Protein AF-A0A210QGK7-F1 (afdb_monomer_lite)

Radius of gyration: 18.55 Å; chains: 1; bounding box: 35×38×54 Å

InterPro domains:
  IPR043129 ATPase, nucleotide binding domain [SSF53067] (12-145)

Structure (mmCIF, N/CA/C/O backbone):
data_AF-A0A210QGK7-F1
#
_entry.id   AF-A0A210QGK7-F1
#
loop_
_atom_site.group_PDB
_atom_site.id
_atom_site.type_symbol
_atom_site.label_atom_id
_atom_site.label_alt_id
_atom_site.label_comp_id
_atom_site.label_asym_id
_atom_site.label_entity_id
_atom_site.label_seq_id
_atom_site.pdbx_PDB_ins_code
_atom_site.Cartn_x
_atom_site.Cartn_y
_atom_site.Cartn_z
_atom_site.occupancy
_atom_site.B_i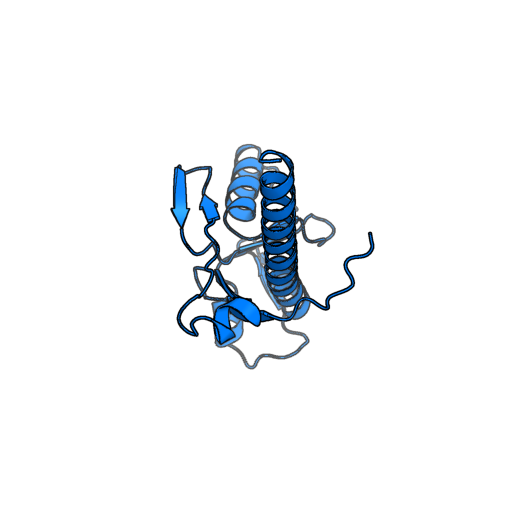so_or_equiv
_atom_site.auth_seq_id
_atom_site.auth_comp_id
_atom_site.auth_asym_id
_atom_site.auth_atom_id
_atom_site.pdbx_PDB_model_num
ATOM 1 N N . MET A 1 1 ? -1.898 7.980 -32.386 1.00 37.44 1 MET A N 1
ATOM 2 C CA . MET A 1 1 ? -0.951 6.849 -32.436 1.00 37.44 1 MET A CA 1
ATOM 3 C C . MET A 1 1 ? -1.258 5.972 -31.235 1.00 37.44 1 MET A C 1
ATOM 5 O O . MET A 1 1 ? -0.942 6.356 -30.118 1.00 37.44 1 MET A O 1
ATOM 9 N N . GLU A 1 2 ? -2.016 4.899 -31.453 1.00 38.03 2 GLU A N 1
ATOM 10 C CA . GLU A 1 2 ? -2.318 3.902 -30.420 1.00 38.03 2 GLU A CA 1
ATOM 11 C C . GLU A 1 2 ? -1.031 3.160 -30.045 1.00 38.03 2 GLU A C 1
ATOM 13 O O . GLU A 1 2 ? -0.254 2.792 -30.927 1.00 38.03 2 GLU A O 1
ATOM 18 N N . LEU A 1 3 ? -0.800 2.944 -28.748 1.00 46.62 3 LEU A N 1
ATOM 19 C CA . LEU A 1 3 ? 0.230 2.030 -28.248 1.00 46.62 3 LEU A CA 1
ATOM 20 C C . LEU A 1 3 ? -0.147 0.610 -28.693 1.00 46.62 3 LEU A C 1
ATOM 22 O O . LEU A 1 3 ? -0.927 -0.064 -28.026 1.00 46.62 3 LEU A O 1
ATOM 26 N N . LYS A 1 4 ? 0.344 0.189 -29.863 1.00 47.44 4 LYS A N 1
ATOM 27 C CA . LYS A 1 4 ? -0.027 -1.080 -30.509 1.00 47.44 4 LYS A CA 1
ATOM 28 C C . LYS A 1 4 ? 0.904 -2.251 -30.183 1.00 47.44 4 LYS A C 1
ATOM 30 O O . LYS A 1 4 ? 0.798 -3.292 -30.820 1.00 47.44 4 LYS A O 1
ATOM 35 N N . ASP A 1 5 ? 1.743 -2.103 -29.161 1.00 56.12 5 ASP A N 1
ATOM 36 C CA . ASP A 1 5 ? 2.556 -3.187 -28.621 1.00 56.12 5 ASP A CA 1
ATOM 37 C C . ASP A 1 5 ? 2.116 -3.512 -27.194 1.00 56.12 5 ASP A C 1
ATOM 39 O O . ASP A 1 5 ? 2.166 -2.678 -26.288 1.00 56.12 5 ASP A O 1
ATOM 43 N N . SER A 1 6 ? 1.686 -4.756 -26.984 1.00 64.62 6 SER A N 1
ATOM 44 C CA . SER A 1 6 ? 1.460 -5.307 -25.651 1.00 64.62 6 SER A CA 1
ATOM 45 C C . SER A 1 6 ? 2.777 -5.286 -24.868 1.00 64.62 6 SER A C 1
ATOM 47 O O . SER A 1 6 ? 3.715 -6.018 -25.204 1.00 64.62 6 SER A O 1
ATOM 49 N N . PHE A 1 7 ? 2.854 -4.457 -23.828 1.00 73.69 7 PHE A N 1
ATOM 50 C CA . PHE A 1 7 ? 4.015 -4.384 -22.946 1.00 73.69 7 PHE A CA 1
ATOM 51 C C . PHE A 1 7 ? 4.004 -5.585 -21.994 1.00 73.69 7 PHE A C 1
ATOM 53 O O . PHE A 1 7 ? 3.124 -5.697 -21.141 1.00 73.69 7 PHE A O 1
ATOM 60 N N . LEU A 1 8 ? 4.955 -6.508 -22.164 1.00 86.12 8 LEU A N 1
ATOM 61 C CA . LEU A 1 8 ? 5.098 -7.685 -21.304 1.00 86.12 8 LEU A CA 1
ATOM 62 C C . LEU A 1 8 ? 6.290 -7.503 -20.365 1.00 86.12 8 LEU A C 1
ATOM 64 O O . LEU A 1 8 ? 7.391 -7.175 -20.812 1.00 86.12 8 LEU A O 1
ATOM 68 N N . LEU A 1 9 ? 6.073 -7.775 -19.083 1.00 91.25 9 LEU A N 1
ATOM 69 C CA . LEU A 1 9 ? 7.100 -7.760 -18.048 1.00 91.25 9 LEU A CA 1
ATOM 70 C C . LEU A 1 9 ? 6.896 -8.913 -17.067 1.00 91.25 9 LEU A C 1
ATOM 72 O O . LEU A 1 9 ? 5.778 -9.405 -16.907 1.00 91.25 9 LEU A O 1
ATOM 76 N N . GLY A 1 10 ? 7.976 -9.309 -16.402 1.00 93.44 10 GLY A N 1
ATOM 77 C CA . GLY A 1 10 ? 7.940 -10.107 -15.182 1.00 93.44 10 GLY A CA 1
ATOM 78 C C . GLY A 1 10 ? 8.165 -9.204 -13.974 1.00 93.44 10 GLY A C 1
ATOM 79 O O . GLY A 1 10 ? 8.997 -8.300 -14.033 1.00 93.44 10 GLY A O 1
ATOM 80 N N . ALA A 1 11 ? 7.434 -9.442 -12.887 1.00 95.44 11 ALA A N 1
ATOM 81 C CA . ALA A 1 11 ? 7.579 -8.699 -11.641 1.00 95.44 11 ALA A CA 1
ATOM 82 C C . ALA A 1 11 ? 7.675 -9.645 -10.445 1.00 95.44 11 ALA A C 1
ATOM 84 O O . ALA A 1 11 ? 7.042 -10.701 -10.419 1.00 95.44 11 ALA A O 1
ATOM 85 N N . ALA A 1 12 ? 8.437 -9.226 -9.443 1.00 96.06 12 ALA A N 1
ATOM 86 C CA . ALA A 1 12 ? 8.547 -9.871 -8.149 1.00 96.06 12 ALA A CA 1
ATOM 87 C C . ALA A 1 12 ? 8.155 -8.867 -7.064 1.00 96.06 12 ALA A C 1
ATOM 89 O O . ALA A 1 12 ? 8.677 -7.753 -7.029 1.00 96.06 12 ALA A O 1
ATOM 90 N N . ILE A 1 13 ? 7.244 -9.269 -6.179 1.00 95.88 13 ILE A N 1
ATOM 91 C CA . ILE A 1 13 ? 6.834 -8.484 -5.015 1.00 95.88 13 ILE A CA 1
ATOM 92 C C . ILE A 1 13 ? 7.449 -9.122 -3.774 1.00 95.88 13 ILE A C 1
ATOM 94 O O . ILE A 1 13 ? 7.165 -10.276 -3.453 1.00 95.88 13 ILE A O 1
ATOM 98 N N . ASP A 1 14 ? 8.258 -8.348 -3.059 1.00 94.69 14 ASP A N 1
ATOM 99 C CA . ASP A 1 14 ? 8.667 -8.669 -1.700 1.00 94.69 14 ASP A CA 1
ATOM 100 C C . ASP A 1 14 ? 7.684 -8.004 -0.739 1.00 94.69 14 ASP A C 1
ATOM 102 O O . ASP A 1 14 ? 7.720 -6.795 -0.522 1.00 94.69 14 ASP A O 1
ATOM 106 N N . PHE A 1 15 ? 6.779 -8.801 -0.182 1.00 90.31 15 PHE A N 1
ATOM 107 C CA . PHE A 1 15 ? 5.903 -8.378 0.902 1.00 90.31 15 PHE A CA 1
ATOM 108 C C . PHE A 1 15 ? 6.516 -8.842 2.225 1.00 90.31 15 PHE A C 1
ATOM 110 O O . PHE A 1 15 ? 6.162 -9.906 2.727 1.00 90.31 15 PHE A O 1
ATOM 117 N N . GLY A 1 16 ? 7.493 -8.113 2.762 1.00 92.19 16 GLY A N 1
ATOM 118 C CA . GLY A 1 16 ? 8.216 -8.505 3.974 1.00 92.19 16 GLY A CA 1
ATOM 119 C C . GLY A 1 16 ? 7.447 -8.224 5.268 1.00 92.19 16 GLY A C 1
ATOM 120 O O . GLY A 1 16 ? 6.296 -7.805 5.264 1.00 92.19 16 GLY A O 1
ATOM 121 N N . THR A 1 17 ? 8.064 -8.502 6.417 1.00 91.50 17 THR A N 1
ATOM 122 C CA . THR A 1 17 ? 7.474 -8.194 7.736 1.00 91.50 17 THR A CA 1
ATOM 123 C C . THR A 1 17 ? 7.662 -6.729 8.114 1.00 91.50 17 THR A C 1
ATOM 125 O O . THR A 1 17 ? 6.731 -6.084 8.594 1.00 91.50 17 THR A O 1
ATOM 128 N N . THR A 1 18 ? 8.871 -6.210 7.894 1.00 92.88 18 THR A N 1
ATOM 129 C CA . THR A 1 18 ? 9.237 -4.819 8.189 1.00 92.88 18 THR A CA 1
ATOM 130 C C . THR A 1 18 ? 9.173 -3.949 6.946 1.00 92.88 18 THR A C 1
ATOM 132 O O . THR A 1 18 ? 8.629 -2.852 7.000 1.00 92.88 18 THR A O 1
ATOM 135 N N . TYR A 1 19 ? 9.682 -4.440 5.819 1.00 94.81 19 TYR A N 1
ATOM 136 C CA . TYR A 1 19 ? 9.811 -3.676 4.583 1.00 94.81 19 TYR A CA 1
ATOM 137 C C . TYR A 1 19 ? 9.272 -4.460 3.397 1.00 94.81 19 TYR A C 1
ATOM 139 O O . TYR A 1 19 ? 9.416 -5.678 3.350 1.00 94.81 19 TYR A O 1
ATOM 147 N N . SER A 1 20 ? 8.673 -3.744 2.455 1.00 95.44 20 SER A N 1
ATOM 148 C CA . SER A 1 20 ? 8.118 -4.288 1.225 1.00 95.44 20 SER A CA 1
ATOM 149 C C . SER A 1 20 ? 8.637 -3.516 0.019 1.00 95.44 20 SER A C 1
ATOM 151 O O . SER A 1 20 ? 8.974 -2.337 0.121 1.00 95.44 20 SER A O 1
ATOM 153 N N . GLY A 1 21 ? 8.695 -4.169 -1.129 1.00 96.25 21 GLY A N 1
ATOM 154 C CA . GLY A 1 21 ? 9.140 -3.564 -2.375 1.00 96.25 21 GLY A CA 1
ATOM 155 C C . GLY A 1 21 ? 8.821 -4.454 -3.563 1.00 96.25 21 GLY A C 1
ATOM 156 O O . GLY A 1 21 ? 8.236 -5.528 -3.422 1.00 96.25 21 GLY A O 1
ATOM 157 N N . TYR A 1 22 ? 9.212 -4.006 -4.746 1.00 96.81 22 TYR A N 1
ATOM 158 C CA . TYR A 1 22 ? 9.110 -4.818 -5.946 1.00 96.81 22 TYR A CA 1
ATOM 159 C C . TYR A 1 22 ? 10.294 -4.569 -6.870 1.00 96.81 22 TYR A C 1
ATOM 161 O O . TYR A 1 22 ? 10.931 -3.512 -6.847 1.00 96.81 22 TYR A O 1
ATOM 169 N N . ALA A 1 23 ? 10.541 -5.564 -7.709 1.00 95.94 23 ALA A N 1
ATOM 170 C CA . ALA A 1 23 ? 11.451 -5.484 -8.831 1.00 95.94 23 ALA A CA 1
ATOM 171 C C . ALA A 1 23 ? 10.751 -6.007 -10.084 1.00 95.94 23 ALA A C 1
ATOM 173 O O . ALA A 1 23 ? 9.843 -6.837 -9.997 1.00 95.94 23 ALA A O 1
ATOM 174 N N . TYR A 1 24 ? 11.164 -5.531 -11.250 1.00 94.50 24 TYR A N 1
ATOM 175 C CA . TYR A 1 24 ? 10.615 -5.985 -12.518 1.00 94.50 24 TYR A CA 1
ATOM 176 C C . TYR A 1 24 ? 11.672 -6.011 -13.619 1.00 94.50 24 TYR A C 1
ATOM 178 O O . TYR A 1 24 ? 12.669 -5.293 -13.574 1.00 94.50 24 TYR A O 1
ATOM 186 N N . SER A 1 25 ? 11.429 -6.830 -14.634 1.00 93.19 25 SER A N 1
ATOM 187 C CA . SER A 1 25 ? 12.202 -6.849 -15.872 1.00 93.19 25 SER A CA 1
ATOM 188 C C . SER A 1 25 ? 11.238 -6.889 -17.045 1.00 93.19 25 SER A C 1
ATOM 190 O O . SER A 1 25 ? 10.268 -7.658 -17.050 1.00 93.19 25 SER A O 1
ATOM 192 N N . THR A 1 26 ? 11.456 -6.021 -18.027 1.00 89.88 26 THR A N 1
ATOM 193 C CA . THR A 1 26 ? 10.649 -6.037 -19.246 1.00 89.88 26 THR A CA 1
ATOM 194 C C . THR A 1 26 ? 11.095 -7.196 -20.134 1.00 89.88 26 THR A C 1
ATOM 196 O O . THR A 1 26 ? 12.230 -7.663 -20.061 1.00 89.88 26 THR A O 1
ATOM 199 N N . ARG A 1 27 ? 10.223 -7.673 -21.031 1.00 89.19 27 ARG A N 1
ATOM 200 C CA . ARG A 1 27 ? 10.622 -8.697 -22.012 1.00 89.19 27 ARG A CA 1
ATOM 201 C C . ARG A 1 27 ? 11.791 -8.229 -22.884 1.00 89.19 27 ARG A C 1
ATOM 203 O O . ARG A 1 27 ? 12.551 -9.064 -23.362 1.00 89.19 27 ARG A O 1
ATOM 210 N N . HIS A 1 28 ? 11.883 -6.925 -23.145 1.00 87.62 28 HIS A N 1
ATOM 211 C CA . HIS A 1 28 ? 12.996 -6.350 -23.888 1.00 87.62 28 HIS A CA 1
ATOM 212 C C . HIS A 1 28 ? 14.290 -6.455 -23.078 1.00 87.62 28 HIS A C 1
ATOM 214 O O . HIS A 1 28 ? 15.226 -7.082 -23.560 1.00 87.62 28 HIS A O 1
ATOM 220 N N . ASP A 1 29 ? 14.291 -5.953 -21.840 1.00 90.62 29 ASP A N 1
ATOM 221 C CA . ASP A 1 29 ? 15.448 -6.009 -20.937 1.00 90.62 29 ASP A CA 1
ATOM 222 C C . ASP A 1 29 ? 15.951 -7.441 -20.785 1.00 90.62 29 ASP A C 1
ATOM 224 O O . ASP A 1 29 ? 17.102 -7.716 -21.089 1.00 90.62 29 ASP A O 1
ATOM 228 N N . PHE A 1 30 ? 15.060 -8.381 -20.460 1.00 90.56 30 PHE A N 1
ATOM 229 C CA . PHE A 1 30 ? 15.417 -9.788 -20.289 1.00 90.56 30 PHE A CA 1
ATOM 230 C C . PHE A 1 30 ? 16.044 -10.427 -21.541 1.00 90.56 30 PHE A C 1
ATOM 232 O O . PHE A 1 30 ? 16.908 -11.293 -21.426 1.00 90.56 30 PHE A O 1
ATOM 239 N N . LYS A 1 31 ? 15.597 -10.038 -22.745 1.00 91.00 31 LYS A N 1
ATOM 240 C CA . LYS A 1 31 ? 16.154 -10.551 -24.010 1.00 91.00 31 LYS A CA 1
ATOM 241 C C . LYS A 1 31 ? 17.492 -9.911 -24.369 1.00 91.00 31 LYS A C 1
ATOM 243 O O . LYS A 1 31 ? 18.284 -10.558 -25.047 1.00 91.00 31 LYS A O 1
ATOM 248 N N . THR A 1 32 ? 17.700 -8.659 -23.976 1.00 92.62 32 THR A N 1
ATOM 249 C CA . THR A 1 32 ? 18.944 -7.921 -24.212 1.00 92.62 32 THR A CA 1
ATOM 250 C C . THR A 1 32 ? 20.022 -8.364 -23.224 1.00 92.62 32 THR A C 1
ATOM 252 O O . THR A 1 32 ? 21.117 -8.726 -23.640 1.00 92.62 32 THR A O 1
ATOM 255 N N . ASP A 1 33 ? 19.693 -8.382 -21.933 1.00 93.25 33 ASP A N 1
ATOM 256 C CA . ASP A 1 33 ? 20.521 -8.905 -20.851 1.00 93.25 33 ASP A CA 1
ATOM 257 C C . ASP A 1 33 ? 19.621 -9.321 -19.661 1.00 93.25 33 ASP A C 1
ATOM 259 O O . ASP A 1 33 ? 19.021 -8.461 -19.005 1.00 93.25 33 ASP A O 1
ATOM 263 N N . PRO A 1 34 ? 19.536 -10.627 -19.332 1.00 91.81 34 PRO A N 1
ATOM 264 C CA . PRO A 1 34 ? 18.744 -11.137 -18.210 1.00 91.81 34 PRO A CA 1
ATOM 265 C C . PRO A 1 34 ? 19.073 -10.529 -16.838 1.00 91.81 34 PRO A C 1
ATOM 267 O O . PRO A 1 34 ? 18.275 -10.675 -15.912 1.00 91.81 34 PRO A O 1
ATOM 270 N N . LEU A 1 35 ? 20.233 -9.881 -16.681 1.00 93.31 35 LEU A N 1
ATOM 271 C CA . LEU A 1 35 ? 20.651 -9.229 -15.439 1.00 93.31 35 LEU A CA 1
ATOM 272 C C . LEU A 1 35 ? 20.103 -7.803 -15.284 1.00 93.31 35 LEU A C 1
ATOM 274 O O . LEU A 1 35 ? 20.237 -7.215 -14.208 1.00 93.31 35 LEU A O 1
ATOM 278 N N . ILE A 1 36 ? 19.444 -7.250 -16.307 1.00 91.06 36 ILE A N 1
ATOM 279 C CA . ILE A 1 36 ? 18.772 -5.951 -16.215 1.00 91.06 36 ILE A CA 1
ATOM 280 C C . ILE A 1 36 ? 17.468 -6.114 -15.422 1.00 91.06 36 ILE A C 1
ATOM 282 O O . ILE A 1 36 ? 16.414 -6.502 -15.941 1.00 91.06 36 ILE A O 1
ATOM 286 N N . ILE A 1 37 ? 17.562 -5.793 -14.130 1.00 92.38 37 ILE A N 1
ATOM 287 C CA . ILE A 1 37 ? 16.456 -5.791 -13.174 1.00 92.38 37 ILE A CA 1
ATOM 288 C C . ILE A 1 37 ? 16.233 -4.371 -12.658 1.00 92.38 37 ILE A C 1
ATOM 290 O O . ILE A 1 37 ? 17.123 -3.747 -12.082 1.00 92.38 37 ILE A O 1
ATOM 294 N N . ASN A 1 38 ? 15.010 -3.877 -12.815 1.00 92.12 38 ASN A N 1
ATOM 295 C CA . ASN A 1 38 ? 14.598 -2.573 -12.320 1.00 92.12 38 ASN A CA 1
ATOM 296 C C . ASN A 1 38 ? 14.032 -2.722 -10.907 1.00 92.12 38 ASN A C 1
ATOM 298 O O . ASN A 1 38 ? 13.033 -3.413 -10.701 1.00 92.12 38 ASN A O 1
ATOM 302 N N . VAL A 1 39 ? 14.654 -2.055 -9.937 1.00 93.19 39 VAL A N 1
ATOM 303 C CA . VAL A 1 39 ? 14.217 -2.038 -8.534 1.00 93.19 39 VAL A CA 1
ATOM 304 C C . VAL A 1 39 ? 13.679 -0.655 -8.205 1.00 93.19 39 VAL A C 1
ATOM 306 O O . VAL A 1 39 ? 14.296 0.354 -8.544 1.00 93.19 39 VAL A O 1
ATOM 309 N N . MET A 1 40 ? 12.519 -0.596 -7.557 1.00 92.12 40 MET A N 1
ATOM 310 C CA . MET A 1 40 ? 11.927 0.679 -7.169 1.00 92.12 40 MET A CA 1
ATOM 311 C C . MET A 1 40 ? 12.647 1.283 -5.960 1.00 92.12 40 MET A C 1
ATOM 313 O O . MET A 1 40 ? 12.968 0.575 -5.009 1.00 92.12 40 MET A O 1
ATOM 317 N N . SER A 1 41 ? 12.839 2.602 -5.983 1.00 90.75 41 SER A N 1
ATOM 318 C CA . SER A 1 41 ? 13.383 3.378 -4.866 1.00 90.75 41 SER A CA 1
ATOM 319 C C . SER A 1 41 ? 12.312 4.290 -4.274 1.00 90.75 41 SER A C 1
ATOM 321 O O . SER A 1 41 ? 11.752 5.130 -4.969 1.00 90.75 41 SER A O 1
ATOM 323 N N . TRP A 1 42 ? 12.049 4.157 -2.981 1.00 91.12 42 TRP A N 1
ATOM 324 C CA . TRP A 1 42 ? 11.175 5.041 -2.220 1.00 91.12 42 TRP A CA 1
ATOM 325 C C . TRP A 1 42 ? 11.999 6.023 -1.401 1.00 91.12 42 TRP A C 1
ATOM 327 O O . TRP A 1 42 ? 13.028 5.661 -0.831 1.00 91.12 42 TRP A O 1
ATOM 337 N N . THR A 1 43 ? 11.503 7.249 -1.291 1.00 87.50 43 THR A N 1
ATOM 338 C CA . THR A 1 43 ? 12.062 8.260 -0.396 1.00 87.50 43 THR A CA 1
ATOM 339 C C . THR A 1 43 ? 11.156 8.395 0.820 1.00 87.50 43 THR A C 1
ATOM 341 O O . THR A 1 43 ? 9.968 8.680 0.682 1.00 87.50 43 THR A O 1
ATOM 344 N N . ALA A 1 44 ? 11.712 8.172 2.007 1.00 83.94 44 ALA A N 1
ATOM 345 C CA . ALA A 1 44 ? 11.076 8.516 3.269 1.00 83.94 44 ALA A CA 1
ATOM 346 C C . ALA A 1 44 ? 11.289 10.015 3.503 1.00 83.94 44 ALA A C 1
ATOM 348 O O . ALA A 1 44 ? 12.382 10.432 3.892 1.00 83.94 44 ALA A O 1
ATOM 349 N N . VAL A 1 45 ? 10.272 10.822 3.194 1.00 81.31 45 VAL A N 1
ATOM 350 C CA . VAL A 1 45 ? 10.379 12.290 3.159 1.00 81.31 45 VAL A CA 1
ATOM 351 C C . VAL A 1 45 ? 10.756 12.842 4.531 1.00 81.31 45 VAL A C 1
ATOM 353 O O . VAL A 1 45 ? 11.656 13.674 4.623 1.00 81.31 45 VAL A O 1
ATOM 356 N N . SER A 1 46 ? 10.148 12.309 5.591 1.00 77.00 46 SER A N 1
ATOM 357 C CA . SER A 1 46 ? 10.385 12.719 6.980 1.00 77.00 46 SER A CA 1
ATOM 358 C C . SER A 1 46 ? 11.837 12.579 7.452 1.00 77.00 46 SER A C 1
ATOM 360 O O . SER A 1 46 ? 12.273 13.340 8.312 1.00 77.00 46 SER A O 1
ATOM 362 N N . VAL A 1 47 ? 12.606 11.642 6.887 1.00 77.69 47 VAL A N 1
ATOM 363 C CA . VAL A 1 47 ? 14.002 11.371 7.285 1.00 77.69 47 VAL A CA 1
ATOM 364 C C . VAL A 1 47 ? 15.017 11.598 6.160 1.00 77.69 47 VAL A C 1
ATOM 366 O O . VAL A 1 47 ? 16.205 11.344 6.347 1.00 77.69 47 VAL A O 1
ATOM 369 N N . GLY A 1 48 ? 14.572 12.044 4.980 1.00 83.94 48 GLY A N 1
ATOM 370 C CA . GLY A 1 48 ? 15.433 12.283 3.816 1.00 83.94 48 GLY A CA 1
ATOM 371 C C . GLY A 1 48 ? 16.158 11.036 3.289 1.00 83.94 48 GLY A C 1
ATOM 372 O O . GLY A 1 48 ? 17.178 11.158 2.612 1.00 83.94 48 GLY A O 1
ATOM 373 N N . LEU A 1 49 ? 15.664 9.832 3.600 1.00 86.19 49 LEU A N 1
ATOM 374 C CA . LEU A 1 49 ? 16.323 8.571 3.255 1.00 86.19 49 LEU A CA 1
ATOM 375 C C . LEU A 1 49 ? 15.727 7.969 1.982 1.00 86.19 49 LEU A C 1
ATOM 377 O O . LEU A 1 49 ? 14.512 7.827 1.869 1.00 86.19 49 LEU A O 1
ATOM 381 N N . THR A 1 50 ? 16.585 7.542 1.055 1.00 89.56 50 THR A N 1
ATOM 382 C CA . THR A 1 50 ? 16.175 6.753 -0.116 1.00 89.56 50 THR A CA 1
ATOM 383 C C . THR A 1 50 ? 16.477 5.275 0.113 1.00 89.56 50 THR A C 1
ATOM 385 O O . THR A 1 50 ? 17.566 4.920 0.558 1.00 89.56 50 THR A O 1
ATOM 388 N N . SER A 1 51 ? 15.511 4.410 -0.187 1.00 90.69 51 SER A N 1
ATOM 389 C CA . SER A 1 51 ? 15.571 2.970 0.062 1.00 90.69 51 SER A CA 1
ATOM 390 C C . SER A 1 51 ? 14.900 2.194 -1.068 1.00 90.69 51 SER A C 1
ATOM 392 O O . SER A 1 51 ? 13.881 2.618 -1.602 1.00 90.69 51 SER A O 1
ATOM 394 N N . GLN A 1 52 ? 15.414 1.006 -1.389 1.00 91.88 52 GLN A N 1
ATOM 395 C CA . GLN A 1 52 ? 14.795 0.087 -2.360 1.00 91.88 52 GLN A CA 1
ATOM 396 C C . GLN A 1 52 ? 13.524 -0.604 -1.834 1.00 91.88 52 GLN A C 1
ATOM 398 O O . GLN A 1 52 ? 12.933 -1.460 -2.492 1.00 91.88 52 GLN A O 1
ATOM 403 N N . LYS A 1 53 ? 13.127 -0.279 -0.604 1.00 92.06 53 LYS A N 1
ATOM 404 C CA . LYS A 1 53 ? 11.919 -0.779 0.043 1.00 92.06 53 LYS A CA 1
ATOM 405 C C . LYS A 1 53 ? 11.235 0.336 0.815 1.00 92.06 53 LYS A C 1
ATOM 407 O O . LYS A 1 53 ? 11.881 1.283 1.257 1.00 92.06 53 LYS A O 1
ATOM 412 N N . THR A 1 54 ? 9.944 0.164 1.044 1.00 94.56 54 THR A N 1
ATOM 413 C CA . THR A 1 54 ? 9.133 1.013 1.913 1.00 94.56 54 THR A CA 1
ATOM 414 C C . THR A 1 54 ? 8.619 0.229 3.121 1.00 94.56 54 THR A C 1
ATOM 416 O O . THR A 1 54 ? 8.663 -1.004 3.129 1.00 94.56 54 THR A O 1
ATOM 419 N N . SER A 1 55 ? 8.165 0.913 4.171 1.00 94.69 55 SER A N 1
ATOM 420 C CA . SER A 1 55 ? 7.639 0.273 5.383 1.00 94.69 55 SER A CA 1
ATOM 421 C C . SER A 1 55 ? 6.450 -0.649 5.082 1.00 94.69 55 SER A C 1
ATOM 423 O O . SER A 1 55 ? 5.563 -0.328 4.299 1.00 94.69 55 SER A O 1
ATOM 425 N N . THR A 1 56 ? 6.381 -1.813 5.728 1.00 95.56 56 THR A N 1
ATOM 426 C CA . THR A 1 56 ? 5.217 -2.710 5.612 1.00 95.56 56 THR A CA 1
ATOM 427 C C . THR A 1 56 ? 4.129 -2.251 6.572 1.00 95.56 56 THR A C 1
ATOM 429 O O . THR A 1 56 ? 3.916 -2.813 7.653 1.00 95.56 56 THR A O 1
ATOM 432 N N . CYS A 1 57 ? 3.473 -1.171 6.174 1.00 96.69 57 CYS A N 1
ATOM 433 C CA . CYS A 1 57 ? 2.359 -0.582 6.890 1.00 96.69 57 CYS A CA 1
ATOM 434 C C . CYS A 1 57 ? 1.348 -0.006 5.907 1.00 96.69 57 CYS A C 1
ATOM 436 O O . CYS A 1 57 ? 1.702 0.409 4.803 1.00 96.69 57 CYS A O 1
ATOM 438 N N . VAL A 1 58 ? 0.086 -0.023 6.308 1.00 98.00 58 VAL A N 1
ATOM 439 C CA . VAL A 1 58 ? -1.033 0.450 5.504 1.00 98.00 58 VAL A CA 1
ATOM 440 C C . VAL A 1 58 ? -1.975 1.242 6.389 1.00 98.00 58 VAL A C 1
ATOM 442 O O . VAL A 1 58 ? -2.230 0.869 7.537 1.00 98.00 58 VAL A O 1
ATOM 445 N N . LEU A 1 59 ? -2.467 2.341 5.837 1.00 98.50 59 LEU A N 1
ATOM 446 C CA . LEU A 1 59 ? -3.416 3.228 6.476 1.00 98.50 59 LEU A CA 1
ATOM 447 C C . LEU A 1 59 ? -4.744 3.166 5.721 1.00 98.50 59 LEU A C 1
ATOM 449 O O . LEU A 1 59 ? -4.780 3.328 4.496 1.00 98.50 59 LEU A O 1
ATOM 453 N N . PHE A 1 60 ? -5.830 2.963 6.459 1.00 98.69 60 PHE A N 1
ATOM 454 C CA . PHE A 1 60 ? -7.192 3.115 5.959 1.00 98.69 60 PHE A CA 1
ATOM 455 C C . PHE A 1 60 ? -7.895 4.258 6.679 1.00 98.69 60 PHE A C 1
ATOM 457 O O . PHE A 1 60 ? -7.649 4.517 7.861 1.00 98.69 60 PHE A O 1
ATOM 464 N N . LYS A 1 61 ? -8.792 4.910 5.944 1.00 98.44 61 LYS A N 1
ATOM 465 C CA . LYS A 1 61 ? -9.693 5.944 6.452 1.00 98.44 61 LYS A CA 1
ATOM 466 C C . LYS A 1 61 ? -10.714 5.356 7.444 1.00 98.44 61 LYS A C 1
ATOM 468 O O . LYS A 1 61 ? -10.858 4.132 7.500 1.00 98.44 61 LYS A O 1
ATOM 473 N N . PRO A 1 62 ? -11.467 6.200 8.173 1.00 97.62 62 PRO A N 1
ATOM 474 C CA . PRO A 1 62 ? -12.538 5.742 9.064 1.00 97.62 62 PRO A CA 1
ATOM 475 C C . PRO A 1 62 ? -13.629 4.897 8.388 1.00 97.62 62 PRO A C 1
ATOM 477 O O . PRO A 1 62 ? -14.229 4.045 9.029 1.00 97.62 62 PRO A O 1
ATOM 480 N N . ASP A 1 63 ? -13.858 5.078 7.084 1.00 97.56 63 ASP A N 1
ATOM 481 C CA . ASP A 1 63 ? -14.779 4.259 6.276 1.00 97.56 63 ASP A CA 1
ATOM 482 C C . ASP A 1 63 ? -14.145 2.947 5.763 1.00 97.56 63 ASP A C 1
ATOM 484 O O . ASP A 1 63 ? -14.672 2.282 4.869 1.00 97.56 63 ASP A O 1
ATOM 488 N N . GLU A 1 64 ? -12.980 2.588 6.307 1.00 97.38 64 GLU A N 1
ATOM 489 C CA . GLU A 1 64 ? -12.150 1.449 5.929 1.00 97.38 64 GLU A CA 1
ATOM 490 C C . GLU A 1 64 ? -11.716 1.423 4.450 1.00 97.38 64 GLU A C 1
ATOM 492 O O . GLU A 1 64 ? -11.358 0.363 3.917 1.00 97.38 64 GLU A O 1
ATOM 497 N N . THR A 1 65 ? -11.745 2.561 3.755 1.00 98.19 65 THR A N 1
ATOM 498 C CA . THR A 1 65 ? -11.182 2.671 2.405 1.00 98.19 65 THR A CA 1
ATOM 499 C C . THR A 1 65 ? -9.673 2.888 2.461 1.00 98.19 65 THR A C 1
ATOM 501 O O . THR A 1 65 ? -9.138 3.514 3.381 1.00 98.19 65 THR A O 1
ATOM 504 N N . PHE A 1 66 ? -8.954 2.324 1.485 1.00 98.56 66 PHE A N 1
ATOM 505 C CA . PHE A 1 66 ? -7.499 2.454 1.405 1.00 98.56 66 PHE A CA 1
ATOM 506 C C . PHE A 1 66 ? -7.099 3.929 1.282 1.00 98.56 66 PHE A C 1
ATOM 508 O O . PHE A 1 66 ? -7.649 4.656 0.453 1.00 98.56 66 PHE A O 1
ATOM 515 N N . HIS A 1 67 ? -6.124 4.353 2.084 1.00 98.44 67 HIS A N 1
ATOM 516 C CA . HIS A 1 67 ? -5.547 5.689 1.998 1.00 98.44 67 HIS A CA 1
ATOM 517 C C . HIS A 1 67 ? -4.131 5.648 1.425 1.00 98.44 67 HIS A C 1
ATOM 519 O O . HIS A 1 67 ? -3.877 6.175 0.344 1.00 98.44 67 HIS A O 1
ATOM 525 N N . SER A 1 68 ? -3.205 5.017 2.146 1.00 98.06 68 SER A N 1
ATOM 526 C CA . SER A 1 68 ? -1.788 5.000 1.786 1.00 98.06 68 SER A CA 1
ATOM 527 C C . SER A 1 68 ? -1.083 3.739 2.282 1.00 98.06 68 SER A C 1
ATOM 529 O O . SER A 1 68 ? -1.566 3.014 3.154 1.00 98.06 68 SER A O 1
ATOM 531 N N . PHE A 1 69 ? 0.087 3.476 1.703 1.00 97.69 69 PHE A N 1
ATOM 532 C CA . PHE A 1 69 ? 0.986 2.383 2.061 1.00 97.69 69 PHE A CA 1
ATOM 533 C C . PHE A 1 69 ? 2.407 2.925 2.241 1.00 97.69 69 PHE A C 1
ATOM 535 O O . PHE A 1 69 ? 2.763 3.948 1.650 1.00 97.69 69 PHE A O 1
ATOM 542 N N . GLY A 1 70 ? 3.239 2.226 3.012 1.00 96.25 70 GLY A N 1
ATOM 543 C CA . GLY A 1 70 ? 4.656 2.560 3.106 1.00 96.25 70 GLY A CA 1
ATOM 544 C C . GLY A 1 70 ? 4.944 3.804 3.932 1.00 96.25 70 GLY A C 1
ATOM 545 O O . GLY A 1 70 ? 4.194 4.158 4.836 1.00 96.25 70 GLY A O 1
ATOM 546 N N . TYR A 1 71 ? 6.035 4.486 3.598 1.00 95.44 71 TYR A N 1
ATOM 547 C CA . TYR A 1 71 ? 6.446 5.723 4.266 1.00 95.44 71 TYR A CA 1
ATOM 548 C C . TYR A 1 71 ? 5.341 6.785 4.252 1.00 95.44 71 TYR A C 1
ATOM 550 O O . TYR A 1 71 ? 5.122 7.434 5.262 1.00 95.44 71 TYR A O 1
ATOM 558 N N . ALA A 1 72 ? 4.551 6.873 3.177 1.00 95.25 72 ALA A N 1
ATOM 559 C CA . ALA A 1 72 ? 3.410 7.787 3.111 1.00 95.25 72 ALA A CA 1
ATOM 560 C C . ALA A 1 72 ? 2.285 7.444 4.110 1.00 95.25 72 ALA A C 1
ATOM 562 O O . ALA A 1 72 ? 1.506 8.316 4.483 1.00 95.25 72 ALA A O 1
ATOM 563 N N . ALA A 1 73 ? 2.152 6.181 4.527 1.00 97.06 73 ALA A N 1
ATOM 564 C CA . ALA A 1 73 ? 1.235 5.801 5.602 1.00 97.06 73 ALA A CA 1
ATOM 565 C C . ALA A 1 73 ? 1.792 6.174 6.979 1.00 97.06 73 ALA A C 1
ATOM 567 O O . ALA A 1 73 ? 1.035 6.657 7.814 1.00 97.06 73 ALA A O 1
ATOM 568 N N . GLU A 1 74 ? 3.096 5.981 7.204 1.00 94.81 74 GLU A N 1
ATOM 569 C CA . GLU A 1 74 ? 3.774 6.406 8.437 1.00 94.81 74 GLU A CA 1
ATOM 570 C C . GLU A 1 74 ? 3.724 7.927 8.609 1.00 94.81 74 GLU A C 1
ATOM 572 O O . GLU A 1 74 ? 3.263 8.397 9.645 1.00 94.81 74 GLU A O 1
ATOM 577 N N . ASP A 1 75 ? 4.136 8.683 7.591 1.00 94.38 75 ASP A N 1
ATOM 578 C CA . ASP A 1 75 ? 4.188 10.145 7.626 1.00 94.38 75 ASP A CA 1
ATOM 579 C C . ASP A 1 75 ? 2.792 10.731 7.910 1.00 94.38 75 ASP A C 1
ATOM 581 O O . ASP A 1 75 ? 2.615 11.449 8.892 1.00 94.38 75 ASP A O 1
ATOM 585 N N . PHE A 1 76 ? 1.770 10.320 7.150 1.00 96.25 76 PHE A N 1
ATOM 586 C CA . PHE A 1 76 ? 0.406 10.829 7.329 1.00 96.25 76 PHE A CA 1
ATOM 587 C C . PHE A 1 76 ? -0.213 10.431 8.677 1.00 96.25 76 PHE A C 1
ATOM 589 O O . PHE A 1 76 ? -0.902 11.224 9.314 1.00 96.25 76 PHE A O 1
ATOM 596 N N . TYR A 1 77 ? 0.015 9.198 9.143 1.00 96.62 77 TYR A N 1
ATOM 597 C CA . TYR A 1 77 ? -0.502 8.773 10.445 1.00 96.62 77 TYR A CA 1
ATOM 598 C C . TYR A 1 77 ? 0.164 9.529 11.601 1.00 96.62 77 TYR A C 1
ATOM 600 O O . TYR A 1 77 ? -0.504 9.859 12.580 1.00 96.62 77 TYR A O 1
ATOM 608 N N . ASN A 1 78 ? 1.463 9.824 11.487 1.00 94.69 78 ASN A N 1
ATOM 609 C CA . ASN A 1 78 ? 2.179 10.632 12.470 1.00 94.69 78 ASN A CA 1
ATOM 610 C C . ASN A 1 78 ? 1.662 12.075 12.490 1.00 94.69 78 ASN A C 1
ATOM 612 O O . ASN A 1 78 ? 1.456 12.609 13.574 1.00 94.69 78 ASN A O 1
ATOM 616 N N . GLU A 1 79 ? 1.399 12.677 11.326 1.00 95.38 79 GLU A N 1
ATOM 617 C CA . GLU A 1 79 ? 0.772 14.004 11.225 1.00 95.38 79 GLU A CA 1
ATOM 618 C C . GLU A 1 79 ? -0.598 14.028 11.917 1.00 95.38 79 GLU A C 1
ATOM 620 O O . GLU A 1 79 ? -0.835 14.862 12.785 1.00 95.38 79 GLU A O 1
ATOM 625 N N . LEU A 1 80 ? -1.469 13.049 11.636 1.00 96.19 80 LEU A N 1
ATOM 626 C CA . LEU A 1 80 ? -2.757 12.922 12.330 1.00 96.19 80 LEU A CA 1
ATOM 627 C C . LEU A 1 80 ? -2.602 12.777 13.850 1.00 96.19 80 LEU A C 1
ATOM 629 O O . LEU A 1 80 ? -3.431 13.284 14.602 1.00 96.19 80 LEU A O 1
ATOM 633 N N . ALA A 1 81 ? -1.583 12.044 14.304 1.00 95.12 81 ALA A N 1
ATOM 634 C CA . ALA A 1 81 ? -1.339 11.805 15.721 1.00 95.12 81 ALA A CA 1
ATOM 635 C C . ALA A 1 81 ? -0.846 13.059 16.459 1.00 95.12 81 ALA A C 1
ATOM 637 O O . ALA A 1 81 ? -1.129 13.195 17.646 1.00 95.12 81 ALA A O 1
ATOM 638 N N . MET A 1 82 ? -0.142 13.974 15.780 1.00 94.88 82 MET A N 1
ATOM 639 C CA . MET A 1 82 ? 0.272 15.258 16.365 1.00 94.88 82 MET A CA 1
ATOM 640 C C . MET A 1 82 ? -0.929 16.136 16.740 1.00 94.88 82 MET A C 1
ATOM 642 O O . MET A 1 82 ? -0.851 16.872 17.721 1.00 94.88 82 MET A O 1
ATOM 646 N N . ASP A 1 83 ? -2.037 15.998 16.007 1.00 95.19 83 ASP A N 1
ATOM 647 C CA . ASP A 1 83 ? -3.287 16.732 16.227 1.00 95.19 83 ASP A CA 1
ATOM 648 C C . ASP A 1 83 ? -4.379 15.888 16.925 1.00 95.19 83 ASP A C 1
ATOM 650 O O . ASP A 1 83 ? -5.550 16.261 16.899 1.00 95.19 83 ASP A O 1
ATOM 654 N N . ASP A 1 84 ? -4.038 14.725 17.503 1.00 93.69 84 ASP A N 1
ATOM 655 C CA . ASP A 1 84 ? -4.985 13.778 18.134 1.00 93.69 84 ASP A CA 1
ATOM 656 C C . ASP A 1 84 ? -6.129 13.267 17.213 1.00 93.69 84 ASP A C 1
ATOM 658 O O . ASP A 1 84 ? -7.115 12.682 17.673 1.00 93.69 84 ASP A O 1
ATOM 662 N N . ASN A 1 85 ? -5.984 13.412 15.892 1.00 95.56 85 ASN A N 1
ATOM 663 C CA . ASN A 1 85 ? -6.994 13.089 14.871 1.00 95.56 85 ASN A CA 1
ATOM 664 C C . ASN A 1 85 ? -6.852 11.677 14.272 1.00 95.56 85 ASN A C 1
ATOM 666 O O . ASN A 1 85 ? -7.577 11.291 13.353 1.00 95.56 85 ASN A O 1
ATOM 670 N N . ASN A 1 86 ? -5.912 10.877 14.771 1.00 94.94 86 ASN A N 1
ATOM 671 C CA . ASN A 1 86 ? -5.645 9.525 14.277 1.00 94.94 86 ASN A CA 1
ATOM 672 C C . ASN A 1 86 ? -6.611 8.456 14.827 1.00 94.94 86 ASN A C 1
ATOM 674 O O . ASN A 1 86 ? -6.615 7.325 14.337 1.00 94.94 86 ASN A O 1
ATOM 678 N N . ARG A 1 87 ? -7.435 8.793 15.829 1.00 94.06 87 ARG A N 1
ATOM 679 C CA . ARG A 1 87 ? -8.243 7.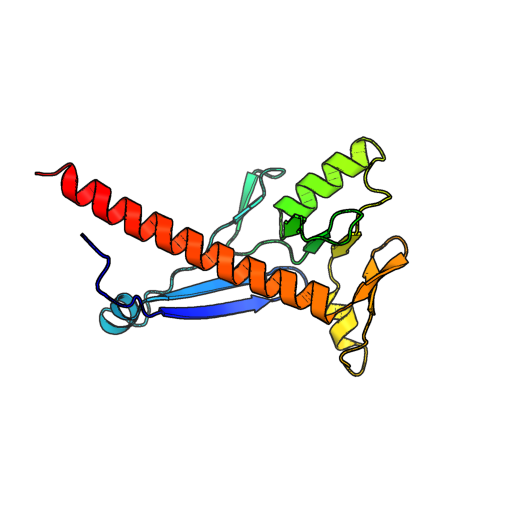829 16.596 1.00 94.06 87 ARG A CA 1
ATOM 680 C C . ARG A 1 87 ? -9.257 7.050 15.780 1.00 94.06 87 ARG A C 1
ATOM 682 O O . ARG A 1 87 ? -9.513 5.910 16.134 1.00 94.06 87 ARG A O 1
ATOM 689 N N . ASP A 1 88 ? -9.786 7.599 14.693 1.00 96.12 88 ASP A N 1
ATOM 690 C CA . ASP A 1 88 ? -10.773 6.903 13.854 1.00 96.12 88 ASP A CA 1
ATOM 691 C C . ASP A 1 88 ? -10.136 6.173 12.660 1.00 96.12 88 ASP A C 1
ATOM 693 O O . ASP A 1 88 ? -10.807 5.456 11.924 1.00 96.12 88 ASP A O 1
ATOM 697 N N . TRP A 1 89 ? -8.823 6.315 12.465 1.00 98.12 89 TRP A N 1
ATOM 698 C CA . TRP A 1 89 ? -8.100 5.723 11.341 1.00 98.12 89 TRP A CA 1
ATOM 699 C C . TRP A 1 89 ? -7.598 4.316 11.656 1.00 98.12 89 TRP A C 1
ATOM 701 O O . TRP A 1 89 ? -7.288 3.991 12.802 1.00 98.12 89 TRP A O 1
ATOM 711 N N . TYR A 1 90 ? -7.457 3.472 10.636 1.00 98.44 90 TYR A N 1
ATOM 712 C CA . TYR A 1 90 ? -6.958 2.108 10.814 1.00 98.44 90 TYR A CA 1
ATOM 713 C C . TYR A 1 90 ? -5.527 2.011 10.299 1.00 98.44 90 TYR A C 1
ATOM 715 O O . TYR A 1 90 ? -5.291 1.874 9.096 1.00 98.44 90 TYR A O 1
ATOM 723 N N . PHE A 1 91 ? -4.565 2.076 11.218 1.00 98.06 91 PHE A N 1
ATOM 724 C CA . PHE A 1 91 ? -3.149 1.946 10.898 1.00 98.06 91 PHE A CA 1
ATOM 725 C C . PHE A 1 91 ? -2.626 0.557 11.264 1.00 98.06 91 PHE A C 1
ATOM 727 O O . PHE A 1 91 ? -2.474 0.210 12.439 1.00 98.06 91 PHE A O 1
ATOM 734 N N . PHE A 1 92 ? -2.333 -0.245 10.241 1.00 97.19 92 PHE A N 1
ATOM 735 C CA . PHE A 1 92 ? -1.751 -1.572 10.402 1.00 97.19 92 PHE A CA 1
ATOM 736 C C . PHE A 1 92 ? -0.255 -1.527 10.123 1.00 97.19 92 PHE A C 1
ATOM 738 O O . PHE A 1 92 ? 0.178 -1.132 9.041 1.00 97.19 92 PHE A O 1
ATOM 745 N N . ARG A 1 93 ? 0.545 -2.021 11.068 1.00 94.19 93 ARG A N 1
ATOM 746 C CA . ARG A 1 93 ? 2.003 -2.140 10.948 1.00 94.19 93 ARG A CA 1
ATOM 747 C C . ARG A 1 93 ? 2.462 -3.482 11.503 1.00 94.19 93 ARG A C 1
ATOM 749 O O . ARG A 1 93 ? 1.912 -3.950 12.492 1.00 94.19 93 ARG A O 1
ATOM 756 N N . ARG A 1 94 ? 3.468 -4.109 10.873 1.00 87.12 94 ARG A N 1
ATOM 757 C CA . ARG A 1 94 ? 4.015 -5.434 11.269 1.00 87.12 94 ARG A CA 1
ATOM 758 C C . ARG A 1 94 ? 2.980 -6.577 11.314 1.00 87.12 94 ARG A C 1
ATOM 760 O O . ARG A 1 94 ? 3.266 -7.648 11.843 1.00 87.12 94 ARG A O 1
ATOM 767 N N . PHE A 1 95 ? 1.825 -6.396 10.679 1.00 88.81 95 PHE A N 1
ATOM 768 C CA . PHE A 1 95 ? 0.700 -7.337 10.696 1.00 88.81 95 PHE A CA 1
ATOM 769 C C . PHE A 1 95 ? 0.991 -8.674 9.989 1.00 88.81 95 PHE A C 1
ATOM 771 O O . PHE A 1 95 ? 0.299 -9.663 10.220 1.00 88.81 95 PHE A O 1
ATOM 778 N N . LYS A 1 96 ? 2.056 -8.761 9.174 1.00 85.06 96 LYS A N 1
ATOM 779 C CA . LYS A 1 96 ? 2.495 -10.033 8.571 1.00 85.06 96 LYS A CA 1
ATOM 780 C C . LYS A 1 96 ? 2.855 -11.090 9.621 1.00 85.06 96 LYS A C 1
ATOM 782 O O . LYS A 1 96 ? 2.676 -12.279 9.372 1.00 85.06 96 LYS A O 1
ATOM 787 N N . MET A 1 97 ? 3.325 -10.680 10.799 1.00 85.06 97 MET A N 1
ATOM 788 C CA . MET A 1 97 ? 3.622 -11.628 11.876 1.00 85.06 97 MET A CA 1
ATOM 789 C C . MET A 1 97 ? 2.361 -12.289 12.433 1.00 85.06 97 MET A C 1
ATOM 791 O O . MET A 1 97 ? 2.424 -13.431 12.875 1.00 85.06 97 MET A O 1
ATOM 795 N N . ASP A 1 98 ? 1.216 -11.616 12.375 1.00 83.50 98 ASP A N 1
ATOM 796 C CA . ASP A 1 98 ? -0.048 -12.163 12.872 1.00 83.50 98 ASP A CA 1
ATOM 797 C C . ASP A 1 98 ? -0.684 -13.133 11.868 1.00 83.50 98 ASP A C 1
ATOM 799 O O . ASP A 1 98 ? -1.427 -14.032 12.258 1.00 83.50 98 ASP A O 1
ATOM 803 N N . LEU A 1 99 ? -0.305 -13.034 10.589 1.00 80.94 99 LEU A N 1
ATOM 804 C CA . LEU A 1 99 ? -0.592 -14.058 9.580 1.00 80.94 99 LEU A CA 1
ATOM 805 C C . LEU A 1 99 ? 0.206 -15.347 9.822 1.00 80.94 99 LEU A C 1
ATOM 807 O O . LEU A 1 99 ? -0.279 -16.424 9.511 1.00 80.94 99 LEU A O 1
ATOM 811 N N . TYR A 1 100 ? 1.420 -15.266 10.375 1.00 77.25 100 TYR A N 1
ATOM 812 C CA . TYR A 1 100 ? 2.265 -16.450 10.587 1.00 77.25 100 TYR A CA 1
ATOM 813 C C . TYR A 1 100 ? 1.878 -17.259 11.833 1.00 77.25 100 TYR A C 1
ATOM 815 O O . TYR A 1 100 ? 2.060 -18.471 11.872 1.00 77.25 100 TYR A O 1
ATOM 823 N N . LYS A 1 101 ? 1.369 -16.591 12.875 1.00 73.81 101 LYS A N 1
ATOM 824 C CA . LYS A 1 101 ? 1.11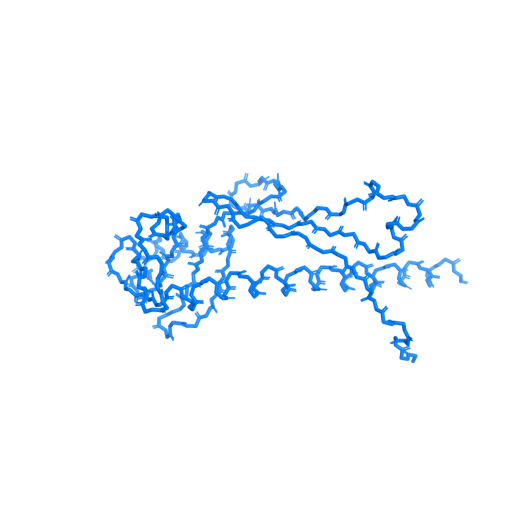0 -17.212 14.188 1.00 73.81 101 LYS A CA 1
ATOM 825 C C . LYS A 1 101 ? -0.097 -18.155 14.212 1.00 73.81 101 LYS A C 1
ATOM 827 O O . LYS A 1 101 ? -0.196 -18.957 15.132 1.00 73.81 101 LYS A O 1
ATOM 832 N N . ASN A 1 102 ? -1.000 -18.054 13.240 1.00 67.25 102 ASN A N 1
ATOM 833 C CA . ASN A 1 102 ? -2.273 -18.772 13.223 1.00 67.25 102 ASN A CA 1
ATOM 834 C C . ASN A 1 102 ? -2.430 -19.581 11.932 1.00 67.25 102 ASN A C 1
ATOM 836 O O . ASN A 1 102 ? -1.829 -19.259 10.907 1.00 67.25 102 ASN A O 1
ATOM 840 N N . HIS A 1 103 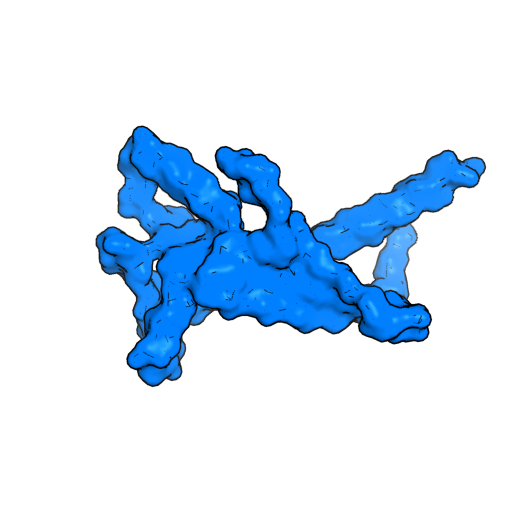? -3.300 -20.595 11.949 1.00 73.75 103 HIS A N 1
ATOM 841 C CA . HIS A 1 103 ? -3.801 -21.176 10.705 1.00 73.75 103 HIS A CA 1
ATOM 842 C C . HIS A 1 103 ? -4.565 -20.098 9.931 1.00 73.75 103 HIS A C 1
ATOM 844 O O . HIS A 1 103 ? -5.670 -19.714 10.315 1.00 73.75 103 HIS A O 1
ATOM 850 N N . VAL A 1 104 ? -3.947 -19.594 8.861 1.00 76.69 104 VAL A N 1
ATOM 851 C CA . VAL A 1 104 ? -4.531 -18.554 8.012 1.00 76.69 104 VAL A CA 1
ATOM 852 C C . VAL A 1 104 ? -5.834 -19.072 7.414 1.00 76.69 104 VAL A C 1
ATOM 854 O O . VAL A 1 104 ? -5.851 -20.090 6.721 1.00 76.69 104 VAL A O 1
ATOM 857 N N . ASN A 1 105 ? -6.923 -18.354 7.662 1.00 83.81 105 ASN A N 1
ATOM 858 C CA . ASN A 1 105 ? -8.214 -18.592 7.030 1.00 83.81 105 ASN A CA 1
ATOM 859 C C . ASN A 1 105 ? -8.747 -17.284 6.421 1.00 83.81 105 ASN A C 1
ATOM 861 O O . ASN A 1 105 ? -8.195 -16.205 6.646 1.00 83.81 105 ASN A O 1
ATOM 865 N N . ARG A 1 106 ? -9.799 -17.381 5.602 1.00 86.19 106 ARG A N 1
ATOM 866 C CA . ARG A 1 106 ? -10.347 -16.217 4.884 1.00 86.19 106 ARG A CA 1
ATOM 867 C C . ARG A 1 106 ? -11.041 -15.205 5.796 1.00 86.19 106 ARG A C 1
ATOM 869 O O . ARG A 1 106 ? -11.115 -14.033 5.437 1.00 86.19 106 ARG A O 1
ATOM 876 N N . ASP A 1 107 ? -11.482 -15.657 6.961 1.00 89.81 107 ASP A N 1
ATOM 877 C CA . ASP A 1 107 ? -12.219 -14.872 7.950 1.00 89.81 107 ASP A CA 1
ATOM 878 C C . ASP A 1 107 ? -11.283 -14.249 8.998 1.00 89.81 107 ASP A C 1
ATOM 880 O O . ASP A 1 107 ? -11.733 -13.638 9.965 1.00 89.81 107 ASP A O 1
ATOM 884 N N . GLN A 1 108 ? -9.965 -14.398 8.822 1.00 91.56 108 GLN A N 1
ATOM 885 C CA . GLN A 1 108 ? -8.982 -13.868 9.748 1.00 91.56 108 GLN A CA 1
ATOM 886 C C . GLN A 1 108 ? -9.099 -12.344 9.818 1.00 91.56 108 GLN A C 1
ATOM 888 O O . GLN A 1 108 ? -9.030 -11.648 8.803 1.00 91.56 108 GLN A O 1
ATOM 893 N N . MET A 1 109 ? -9.202 -11.833 11.040 1.00 93.94 109 MET A N 1
ATOM 894 C CA . MET A 1 109 ? -9.150 -10.409 11.346 1.00 93.94 109 MET A CA 1
ATOM 895 C C . MET A 1 109 ? -7.746 -10.043 11.827 1.00 93.94 109 MET 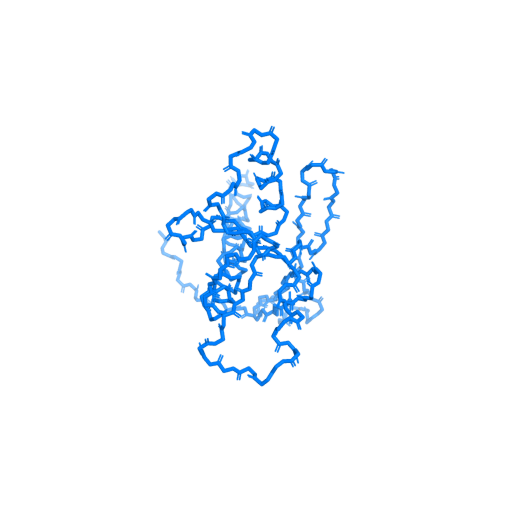A C 1
ATOM 897 O O . MET A 1 109 ? -7.107 -10.799 12.564 1.00 93.94 109 MET A O 1
ATOM 901 N N . LEU A 1 110 ? -7.249 -8.888 11.397 1.00 94.25 110 LEU A N 1
ATOM 902 C CA . LEU A 1 110 ? -6.020 -8.290 11.912 1.00 94.25 110 LEU A CA 1
ATOM 903 C C . LEU A 1 110 ? -6.388 -7.114 12.801 1.00 94.25 110 LEU A C 1
ATOM 905 O O . LEU A 1 110 ? -7.390 -6.446 12.544 1.00 94.25 110 LEU A O 1
ATOM 909 N N . LYS A 1 111 ? -5.564 -6.852 13.819 1.00 94.75 111 LYS A N 1
ATOM 910 C CA . LYS A 1 111 ? -5.788 -5.755 14.761 1.00 94.75 111 LYS A CA 1
ATOM 911 C C . LYS A 1 111 ? -4.780 -4.632 14.560 1.00 94.75 111 LYS A C 1
ATOM 913 O O . LYS A 1 111 ? -3.600 -4.885 14.315 1.00 94.75 111 LYS A O 1
ATOM 918 N N . THR A 1 112 ? -5.242 -3.398 14.681 1.00 95.25 112 THR A N 1
ATOM 919 C CA . THR A 1 112 ? -4.384 -2.223 14.841 1.00 95.25 112 THR A CA 1
ATOM 920 C C . THR A 1 112 ? -3.831 -2.173 16.272 1.00 95.25 112 THR A C 1
ATOM 922 O O . THR A 1 112 ? -4.275 -2.910 17.156 1.00 95.25 112 THR A O 1
ATOM 925 N N . HIS A 1 113 ? -2.852 -1.300 16.531 1.00 90.75 113 HIS A N 1
ATOM 926 C CA . HIS A 1 113 ? -2.245 -1.158 17.866 1.00 90.75 113 HIS A CA 1
ATOM 927 C C . HIS A 1 113 ? -3.240 -0.733 18.967 1.00 90.75 113 HIS A C 1
ATOM 929 O O . HIS A 1 113 ? -3.047 -1.055 20.135 1.00 90.75 113 HIS A O 1
ATOM 935 N N . ASP A 1 114 ? -4.302 -0.036 18.577 1.00 91.50 114 ASP A N 1
ATOM 936 C CA . ASP A 1 114 ? -5.403 0.466 19.397 1.00 91.50 114 ASP A CA 1
ATOM 937 C C . ASP A 1 114 ? -6.622 -0.475 19.385 1.00 91.50 114 ASP A C 1
ATOM 939 O O . ASP A 1 114 ? -7.680 -0.143 19.909 1.00 91.50 114 ASP A O 1
ATOM 943 N N . GLY A 1 115 ? -6.471 -1.676 18.818 1.00 94.25 115 GLY A N 1
ATOM 944 C CA . GLY A 1 115 ? -7.434 -2.766 18.950 1.00 94.25 115 GLY A CA 1
ATOM 945 C C . GLY A 1 115 ? -8.565 -2.787 17.925 1.00 94.25 115 GLY A C 1
ATOM 946 O O . GLY A 1 115 ? -9.388 -3.700 17.993 1.00 94.25 115 GLY A O 1
ATOM 947 N N . LYS A 1 116 ? -8.607 -1.858 16.959 1.00 95.94 116 LYS A N 1
ATOM 948 C CA . LYS A 1 116 ? -9.564 -1.938 15.846 1.00 95.94 116 LYS A CA 1
ATOM 949 C C . LYS A 1 116 ? -9.245 -3.134 14.965 1.00 95.94 116 LYS A C 1
ATOM 951 O O . LYS A 1 116 ? -8.078 -3.460 14.756 1.00 95.94 116 LYS A O 1
ATOM 956 N N . GLU A 1 117 ? -10.272 -3.756 14.404 1.00 96.25 117 GLU A N 1
ATOM 957 C CA . GLU A 1 117 ? -10.117 -4.961 13.597 1.00 96.25 117 GLU A CA 1
ATOM 958 C C . GLU A 1 117 ? -10.576 -4.742 12.160 1.00 96.25 117 GLU A C 1
ATOM 960 O O . GLU A 1 117 ? -11.532 -4.014 11.910 1.00 96.25 117 GLU A O 1
ATOM 965 N N . MET A 1 118 ? -9.905 -5.391 11.209 1.00 96.94 118 MET A N 1
ATOM 966 C CA . MET A 1 118 ? -10.327 -5.422 9.809 1.00 96.94 118 MET A CA 1
ATOM 967 C C . MET A 1 118 ? -9.887 -6.735 9.152 1.00 96.94 118 MET A C 1
ATOM 969 O O . MET A 1 118 ? -8.905 -7.357 9.567 1.00 96.94 118 MET A O 1
ATOM 973 N N . SER A 1 119 ? -10.616 -7.165 8.119 1.00 95.62 119 SER A N 1
ATOM 974 C CA . SER A 1 119 ? -10.338 -8.411 7.394 1.00 95.62 119 SER A CA 1
ATOM 975 C C . SER A 1 119 ? -8.905 -8.460 6.852 1.00 95.62 119 SER A C 1
ATOM 977 O O . SER A 1 119 ? -8.466 -7.571 6.116 1.00 95.62 119 SER A O 1
ATOM 979 N N . ALA A 1 120 ? -8.196 -9.554 7.142 1.00 94.56 120 ALA A N 1
ATOM 980 C CA . ALA A 1 120 ? -6.850 -9.812 6.645 1.00 94.56 120 ALA A CA 1
ATOM 981 C C . ALA A 1 120 ? -6.793 -9.809 5.113 1.00 94.56 120 ALA A C 1
ATOM 983 O O . ALA A 1 120 ? -5.874 -9.231 4.535 1.00 94.56 120 ALA A O 1
ATOM 984 N N . ILE A 1 121 ? -7.792 -10.399 4.442 1.00 94.38 121 ILE A N 1
ATOM 985 C CA . ILE A 1 121 ? -7.870 -10.407 2.974 1.00 94.38 121 ILE A CA 1
ATOM 986 C C . ILE A 1 121 ? -7.969 -8.985 2.435 1.00 94.38 121 ILE A C 1
ATOM 988 O O . ILE A 1 121 ? -7.277 -8.662 1.469 1.00 94.38 121 ILE A O 1
ATOM 992 N N . LYS A 1 122 ? -8.791 -8.128 3.051 1.00 96.00 122 LYS A N 1
ATOM 993 C CA . LYS A 1 122 ? -8.937 -6.725 2.643 1.00 96.00 122 LYS A CA 1
ATOM 994 C C . LYS A 1 122 ? -7.606 -5.982 2.759 1.00 96.00 122 LYS A C 1
ATOM 996 O O . LYS A 1 122 ? -7.178 -5.342 1.801 1.00 96.00 122 LYS A O 1
ATOM 1001 N N . ILE A 1 123 ? -6.916 -6.152 3.886 1.00 96.19 123 ILE A N 1
ATOM 1002 C CA . ILE A 1 123 ? -5.615 -5.528 4.156 1.00 96.19 123 ILE A CA 1
ATOM 1003 C C . ILE A 1 123 ? -4.558 -5.997 3.147 1.00 96.19 123 ILE A C 1
ATOM 1005 O O . ILE A 1 123 ? -3.919 -5.175 2.494 1.00 96.19 123 ILE A O 1
ATOM 1009 N N . ILE A 1 124 ? -4.396 -7.311 2.968 1.00 94.31 124 ILE A N 1
ATOM 1010 C CA . ILE A 1 124 ? -3.399 -7.887 2.051 1.00 94.31 124 ILE A CA 1
ATOM 1011 C C . ILE A 1 124 ? -3.701 -7.499 0.598 1.00 94.31 124 ILE A C 1
ATOM 1013 O O . ILE A 1 124 ? -2.786 -7.146 -0.146 1.00 94.31 124 ILE A O 1
ATOM 1017 N N . SER A 1 125 ? -4.975 -7.519 0.195 1.00 95.81 125 SER A N 1
ATOM 1018 C CA . SER A 1 125 ? -5.389 -7.131 -1.159 1.00 95.81 125 SER A CA 1
ATOM 1019 C C . SER A 1 125 ? -5.076 -5.666 -1.442 1.00 95.81 125 SER A C 1
ATOM 1021 O O . SER A 1 125 ? -4.592 -5.354 -2.526 1.00 95.81 125 SER A O 1
ATOM 1023 N N . ALA A 1 126 ? -5.285 -4.776 -0.467 1.00 97.50 126 ALA A N 1
ATOM 1024 C CA . ALA A 1 126 ? -4.936 -3.366 -0.602 1.00 97.50 126 ALA A CA 1
ATOM 1025 C C . ALA A 1 126 ? -3.420 -3.163 -0.771 1.00 97.50 126 ALA A C 1
ATOM 1027 O O . ALA A 1 126 ? -2.996 -2.384 -1.619 1.00 97.50 126 ALA A O 1
ATOM 1028 N N . VAL A 1 127 ? -2.598 -3.910 -0.026 1.00 96.19 127 VAL A N 1
ATOM 1029 C CA . VAL A 1 127 ? -1.130 -3.850 -0.136 1.00 96.19 127 VAL A CA 1
ATOM 1030 C C . VAL A 1 127 ? -0.642 -4.342 -1.498 1.00 96.19 127 VAL A C 1
ATOM 1032 O O . VAL A 1 127 ? 0.121 -3.649 -2.169 1.00 96.19 127 VAL A O 1
ATOM 1035 N N . ILE A 1 128 ? -1.085 -5.527 -1.929 1.00 96.25 128 ILE A N 1
ATOM 1036 C CA . ILE A 1 128 ? -0.686 -6.098 -3.225 1.00 96.25 128 ILE A CA 1
ATOM 1037 C C . ILE A 1 128 ? -1.204 -5.221 -4.371 1.00 96.25 128 ILE A C 1
ATOM 1039 O O . ILE A 1 128 ? -0.467 -4.961 -5.324 1.00 96.25 128 ILE A O 1
ATOM 1043 N N . GLY A 1 129 ? -2.443 -4.733 -4.262 1.00 97.50 129 GLY A N 1
ATOM 1044 C CA . GLY A 1 129 ? -3.047 -3.803 -5.212 1.00 97.50 129 GLY A CA 1
ATOM 1045 C C . GLY A 1 129 ? -2.233 -2.520 -5.346 1.00 97.50 129 GLY A C 1
ATOM 1046 O O . GLY A 1 129 ? -1.842 -2.169 -6.456 1.00 97.50 129 GLY A O 1
ATOM 1047 N N . TYR A 1 130 ? -1.873 -1.890 -4.224 1.00 97.69 130 TYR A N 1
ATOM 1048 C CA . TYR A 1 130 ? -1.016 -0.706 -4.219 1.00 97.69 130 TYR A CA 1
ATOM 1049 C C . TYR A 1 130 ? 0.336 -0.967 -4.890 1.00 97.69 130 TYR A C 1
ATOM 1051 O O . TYR A 1 130 ? 0.734 -0.204 -5.765 1.00 97.69 130 TYR A O 1
ATOM 1059 N N . LEU A 1 131 ? 1.044 -2.042 -4.521 1.00 96.69 131 LEU A N 1
ATOM 1060 C CA . LEU A 1 131 ? 2.367 -2.347 -5.086 1.00 96.69 131 LEU A CA 1
ATOM 1061 C C . LEU A 1 131 ? 2.293 -2.569 -6.602 1.00 96.69 131 LEU A C 1
ATOM 1063 O O . LEU A 1 131 ? 3.128 -2.049 -7.343 1.00 96.69 131 LEU A O 1
ATOM 1067 N N . LYS A 1 132 ? 1.265 -3.288 -7.066 1.00 95.81 132 LYS A N 1
ATOM 1068 C CA . LYS A 1 132 ? 0.993 -3.488 -8.491 1.00 95.81 132 LYS A CA 1
ATOM 1069 C C . LYS A 1 132 ? 0.723 -2.157 -9.194 1.00 95.81 132 LYS A C 1
ATOM 1071 O O . LYS A 1 132 ? 1.356 -1.868 -10.206 1.00 95.81 132 LYS A O 1
ATOM 1076 N N . ASP A 1 133 ? -0.205 -1.354 -8.686 1.00 96.00 133 ASP A N 1
ATOM 1077 C CA . ASP A 1 133 ? -0.631 -0.124 -9.357 1.00 96.00 133 ASP A CA 1
ATOM 1078 C C . ASP A 1 133 ? 0.490 0.927 -9.355 1.00 96.00 1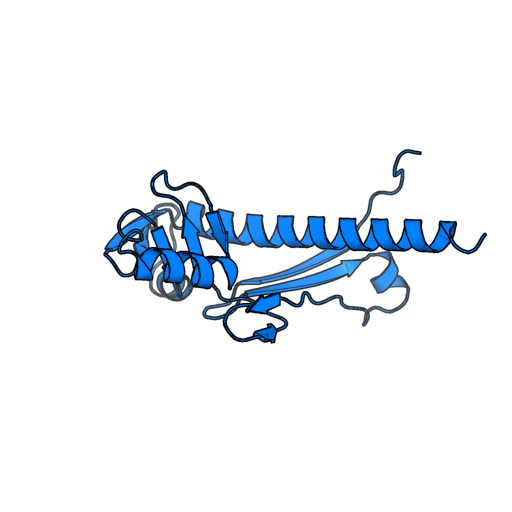33 ASP A C 1
ATOM 1080 O O . ASP A 1 133 ? 0.749 1.559 -10.381 1.00 96.00 133 ASP A O 1
ATOM 1084 N N . HIS A 1 134 ? 1.239 1.032 -8.254 1.00 95.38 134 HIS A N 1
ATOM 1085 C CA . HIS A 1 134 ? 2.432 1.870 -8.152 1.00 95.38 134 HIS A CA 1
ATOM 1086 C C . HIS A 1 134 ? 3.508 1.463 -9.169 1.00 95.38 134 HIS A C 1
ATOM 1088 O O . HIS A 1 134 ? 4.082 2.320 -9.846 1.00 95.38 134 HIS A O 1
ATOM 1094 N N . MET A 1 135 ? 3.764 0.160 -9.326 1.00 94.12 135 MET A N 1
ATOM 1095 C CA . MET A 1 135 ? 4.674 -0.358 -10.350 1.00 94.12 135 MET A CA 1
ATOM 1096 C C . MET A 1 135 ? 4.218 0.020 -11.760 1.00 94.12 135 MET A C 1
ATOM 1098 O O . MET A 1 135 ? 5.009 0.564 -12.531 1.00 94.12 135 MET A O 1
ATOM 1102 N N . MET A 1 136 ? 2.946 -0.214 -12.089 1.00 93.25 136 MET A N 1
ATOM 1103 C CA . MET A 1 136 ? 2.403 0.083 -13.418 1.00 93.25 136 MET A CA 1
ATOM 1104 C C . MET A 1 136 ? 2.478 1.578 -13.751 1.00 93.25 136 MET A C 1
ATOM 1106 O O . MET A 1 136 ? 2.878 1.942 -14.858 1.00 93.25 136 MET A O 1
ATOM 1110 N N . GLU A 1 137 ? 2.152 2.449 -12.796 1.00 92.88 137 GLU A N 1
ATOM 1111 C CA . GLU A 1 137 ? 2.243 3.900 -12.979 1.00 92.88 137 GLU A CA 1
ATOM 1112 C C . GLU A 1 137 ? 3.700 4.369 -13.123 1.00 92.88 137 GLU A C 1
ATOM 1114 O O . GLU A 1 137 ? 4.004 5.220 -13.961 1.00 92.88 137 GLU A O 1
ATOM 1119 N N . THR A 1 138 ? 4.627 3.773 -12.367 1.00 90.38 138 THR A N 1
ATOM 1120 C CA . THR A 1 138 ? 6.067 4.063 -12.475 1.00 90.38 138 THR A CA 1
ATOM 1121 C C . THR A 1 138 ? 6.591 3.736 -13.872 1.00 90.38 138 THR A C 1
ATOM 1123 O O . THR A 1 138 ? 7.225 4.571 -14.518 1.00 90.38 138 THR A O 1
ATOM 1126 N N . ILE A 1 139 ? 6.276 2.542 -14.376 1.00 88.50 139 ILE A N 1
ATOM 1127 C CA . ILE A 1 139 ? 6.686 2.093 -15.712 1.00 88.50 139 ILE A CA 1
ATOM 1128 C C . ILE A 1 139 ? 6.083 2.990 -16.789 1.00 88.50 139 ILE A C 1
ATOM 1130 O O . ILE A 1 139 ? 6.781 3.410 -17.710 1.00 88.50 139 ILE A O 1
ATOM 1134 N N . LYS A 1 140 ? 4.799 3.337 -16.663 1.00 88.81 140 LYS A N 1
ATOM 1135 C CA . LYS A 1 140 ? 4.119 4.233 -17.601 1.00 88.81 140 LYS A CA 1
ATOM 1136 C C . LYS A 1 140 ? 4.823 5.587 -17.701 1.00 88.81 140 LYS A C 1
ATOM 1138 O O . LYS A 1 140 ? 5.024 6.073 -18.813 1.00 88.81 140 LYS A O 1
ATOM 1143 N N . LYS A 1 141 ? 5.243 6.173 -16.575 1.00 88.25 141 LYS A N 1
ATOM 1144 C CA . LYS A 1 141 ? 5.998 7.438 -16.550 1.00 88.25 141 LYS A CA 1
ATOM 1145 C C . LYS A 1 141 ? 7.360 7.318 -17.236 1.00 88.25 141 LYS A C 1
ATOM 1147 O O . LYS A 1 141 ? 7.712 8.202 -18.011 1.00 88.25 141 LYS A O 1
ATOM 1152 N N . ILE A 1 142 ? 8.085 6.224 -16.998 1.00 84.38 142 ILE A N 1
ATOM 1153 C CA . ILE A 1 142 ? 9.382 5.940 -17.635 1.00 84.38 142 ILE A CA 1
ATOM 1154 C C . ILE A 1 142 ? 9.231 5.800 -19.157 1.00 84.38 142 ILE A C 1
ATOM 1156 O O . ILE A 1 142 ? 9.969 6.403 -19.930 1.00 84.38 142 ILE A O 1
ATOM 1160 N N . VAL A 1 143 ? 8.232 5.043 -19.610 1.00 81.38 143 VAL A N 1
ATOM 1161 C CA . VAL A 1 143 ? 7.947 4.879 -21.041 1.00 81.38 143 VAL A CA 1
ATOM 1162 C C . VAL A 1 143 ? 7.586 6.226 -21.677 1.00 81.38 143 VAL A C 1
ATOM 1164 O O . VAL A 1 143 ? 8.095 6.574 -22.740 1.00 81.38 143 VAL A O 1
ATOM 1167 N N . GLN A 1 144 ? 6.754 7.029 -21.012 1.00 82.75 144 GLN A N 1
ATOM 1168 C CA . GLN A 1 144 ? 6.382 8.360 -21.495 1.00 82.75 144 GLN A CA 1
ATOM 1169 C C . GLN A 1 144 ? 7.562 9.339 -21.550 1.00 82.75 144 GLN A C 1
ATOM 1171 O O . GLN A 1 144 ? 7.603 10.159 -22.469 1.00 82.75 144 GLN A O 1
ATOM 1176 N N . SER A 1 145 ? 8.502 9.288 -20.600 1.00 81.94 145 SER A N 1
ATOM 1177 C CA . SER A 1 145 ? 9.680 10.163 -20.617 1.00 81.94 145 SER A CA 1
ATOM 1178 C C . SER A 1 145 ? 10.632 9.807 -21.759 1.00 81.94 145 SER A C 1
ATOM 1180 O O . SER A 1 145 ? 11.067 10.715 -22.464 1.00 81.94 145 SER A O 1
ATOM 1182 N N . MET A 1 146 ? 10.853 8.515 -22.033 1.00 75.56 146 MET A N 1
ATOM 1183 C CA . MET A 1 146 ? 11.656 8.064 -23.179 1.00 75.56 146 MET A CA 1
ATOM 1184 C C . MET A 1 146 ? 11.124 8.604 -24.516 1.00 75.56 146 MET A C 1
ATOM 1186 O O . MET A 1 146 ? 11.892 9.112 -25.332 1.00 75.56 146 MET A O 1
ATOM 1190 N N . PHE A 1 147 ? 9.804 8.574 -24.726 1.00 74.88 147 PHE A N 1
ATOM 1191 C CA . PHE A 1 147 ? 9.195 9.113 -25.949 1.00 74.88 147 PHE A CA 1
ATOM 1192 C C . PHE A 1 147 ? 9.299 10.638 -26.081 1.00 74.88 147 PHE A C 1
ATOM 1194 O O . PHE A 1 147 ? 9.256 11.157 -27.196 1.00 74.88 147 PHE A O 1
ATOM 1201 N N . ARG A 1 148 ? 9.393 11.375 -24.966 1.00 72.81 148 ARG A N 1
ATOM 1202 C CA . ARG A 1 148 ? 9.554 12.838 -24.990 1.00 72.81 148 ARG A CA 1
ATOM 1203 C C . ARG A 1 148 ? 10.981 13.235 -25.356 1.00 72.81 148 ARG A C 1
ATOM 1205 O O . ARG A 1 148 ? 11.139 14.130 -26.178 1.00 72.81 148 ARG A O 1
ATOM 1212 N N . SER A 1 149 ? 11.984 12.544 -24.817 1.00 65.06 149 SER A N 1
ATOM 1213 C CA . SER A 1 149 ? 13.398 12.798 -25.127 1.00 65.06 149 SER A CA 1
ATOM 1214 C C . SER A 1 149 ? 13.745 12.521 -26.594 1.00 65.06 149 SER A C 1
ATOM 1216 O O . SER A 1 149 ? 14.519 13.251 -27.189 1.00 65.06 149 SER A O 1
ATOM 1218 N N . GLN A 1 150 ? 13.104 11.539 -27.234 1.00 58.62 150 GLN A N 1
ATOM 1219 C CA . GLN A 1 150 ? 13.321 11.271 -28.665 1.00 58.62 150 GLN A CA 1
ATOM 1220 C C . GLN A 1 150 ? 12.721 12.330 -29.610 1.00 58.62 150 GLN A C 1
ATOM 1222 O O . GLN A 1 150 ? 13.034 12.327 -30.795 1.00 58.62 150 GLN A O 1
ATOM 1227 N N . LYS A 1 151 ? 11.846 13.222 -29.118 1.00 60.09 151 LYS A N 1
ATOM 1228 C CA . LYS A 1 151 ? 11.237 14.304 -29.914 1.00 60.09 151 LYS A CA 1
ATOM 1229 C C . LYS A 1 151 ? 11.928 15.660 -29.759 1.00 60.09 151 LYS A C 1
ATOM 1231 O O . LYS A 1 151 ? 11.599 16.561 -30.517 1.00 60.09 151 LYS A O 1
ATOM 1236 N N . SER A 1 152 ? 12.806 15.831 -28.771 1.00 58.38 152 SER A N 1
ATOM 1237 C CA . SER A 1 152 ? 13.574 17.071 -28.576 1.00 58.38 152 SER A CA 1
ATOM 1238 C C . SER A 1 152 ? 14.884 17.106 -29.362 1.00 58.38 152 SER A C 1
ATOM 1240 O O . SER A 1 152 ? 15.472 18.174 -29.494 1.00 58.38 152 SER A O 1
ATOM 1242 N N . ASP A 1 153 ? 15.318 15.953 -29.875 1.00 52.16 153 ASP A N 1
ATOM 1243 C CA . ASP A 1 153 ? 16.621 15.768 -30.521 1.00 52.16 153 ASP A CA 1
ATOM 1244 C C . ASP A 1 153 ? 16.523 15.716 -32.064 1.00 52.16 153 ASP A C 1
ATOM 1246 O O . ASP A 1 153 ? 17.478 15.321 -32.734 1.00 52.16 153 ASP A O 1
ATOM 1250 N N . GLY A 1 154 ? 15.375 16.102 -32.637 1.00 42.25 154 GLY A N 1
ATOM 1251 C CA . GLY A 1 154 ? 15.130 16.196 -34.084 1.00 42.25 154 GLY A CA 1
ATOM 1252 C C . GLY A 1 154 ? 14.334 17.440 -34.441 1.00 42.25 154 GLY A C 1
ATOM 1253 O O . GLY A 1 154 ? 14.586 17.982 -35.538 1.00 42.25 154 GLY A O 1
#

Organism: Mizuhopecten yessoensis (NCBI:txid6573)

Sequence (154 aa):
MELKDSFLLGAAIDFGTTYSGYAYSTRHDFKTDPLIINVMSWTAVSVGLTSQKTSTCVLFKPDETFHSFGYAAEDFYNELAMDDNNRDWYFFRRFKMDLYKNHVNRDQMLKTHDGKEMSAIKIISAVIGYLKDHMMETIKKIVQSMFRSQKSDG

Secondary structure (DSSP, 8-state):
----S---EEEEEEE-SSEEEEEEEEHHHHHH-TT--EE--EEEGGGTEEESSEESEEEE-TTS-EEEETHHHHHHHHHHHHTTTTTTSEEEESTHHHHHSS---TT-EEE-TTS-EEEHHHHHHHHHHHHHHHHHHHHHHHHHHHHHHHHH--

pLDDT: mean 88.56, std 12.54, range [37.44, 98.69]

Foldseek 3Di:
DDPPDDWDKDKDWDLDLFWIWMKIDTPVRCVVPVPDIGADWDALPVVRDIDSTFTNKFKAALVRHGDDGGSVLVVVLVVCVVVPNNVSMAIDHSQVVVCVVDDDDQQDWTAGPVGDIDGPCSSVCSVVVCNVVVVVVVVVVVVVVVVVVVVVVD